Protein AF-A0A3B4C3Z3-F1 (afdb_monomer_lite)

Foldseek 3Di:
DCPPQDDPPDDLVNVLPDDLLVLLVVVLVNLVVLLVLLVVLLVVVVVVVVVVCVVVVVVCVVPDDDDDDDDQPPSNVSVVVSVVSVVVSVVSVVVSPVVDDDPPPDDDDDDDDDDDDDDPDPPPDPPPVNSVVSNVVSVVSVVVNVVSSVVSVVVSVVVVPD

Structure (mmCIF, N/CA/C/O backbone):
data_AF-A0A3B4C3Z3-F1
#
_entry.id   AF-A0A3B4C3Z3-F1
#
loop_
_atom_site.group_PDB
_atom_site.id
_atom_site.type_symbol
_atom_site.label_atom_id
_atom_site.label_alt_id
_atom_site.label_comp_id
_atom_site.label_asym_id
_atom_site.label_entity_id
_atom_site.label_seq_id
_atom_site.pdbx_PDB_ins_code
_atom_site.Cartn_x
_atom_site.Cartn_y
_atom_site.Cartn_z
_atom_site.occupancy
_atom_site.B_iso_or_equiv
_atom_site.auth_seq_id
_atom_site.auth_comp_id
_atom_site.auth_asym_id
_atom_site.auth_atom_id
_atom_site.pdbx_PDB_model_num
ATOM 1 N N . ALA A 1 1 ? -6.921 11.718 6.988 1.00 57.69 1 ALA A N 1
ATOM 2 C CA . ALA A 1 1 ? -5.635 11.093 6.603 1.00 57.69 1 ALA A CA 1
ATOM 3 C C . ALA A 1 1 ? -5.545 10.741 5.107 1.00 57.69 1 ALA A C 1
ATOM 5 O O . ALA A 1 1 ? -4.508 10.962 4.508 1.00 57.69 1 ALA A O 1
ATOM 6 N N . LEU A 1 2 ? -6.625 10.281 4.465 1.00 74.19 2 LEU A N 1
ATOM 7 C CA . LEU A 1 2 ? -6.612 9.646 3.130 1.00 74.19 2 LEU A CA 1
ATOM 8 C C . LEU A 1 2 ? -6.133 10.492 1.926 1.00 74.19 2 LEU A C 1
ATOM 10 O O . LEU A 1 2 ? -5.870 9.933 0.868 1.00 74.19 2 LEU A O 1
ATOM 14 N N . LYS A 1 3 ? -6.012 11.822 2.051 1.00 76.56 3 LYS A N 1
ATOM 15 C CA . LYS A 1 3 ? -5.661 12.721 0.928 1.00 76.56 3 LYS A CA 1
ATOM 16 C C . LYS A 1 3 ? -4.249 12.498 0.370 1.00 76.56 3 LYS A C 1
ATOM 18 O O . LYS A 1 3 ? -3.960 12.968 -0.722 1.00 76.56 3 LYS A O 1
ATOM 23 N N . THR A 1 4 ? -3.380 11.830 1.126 1.00 80.31 4 THR A N 1
ATOM 24 C CA . THR A 1 4 ? -1.993 11.551 0.732 1.00 80.31 4 THR A CA 1
ATOM 25 C C . THR A 1 4 ? -1.789 10.120 0.238 1.00 80.31 4 THR A C 1
ATOM 27 O O . THR A 1 4 ? -0.647 9.736 0.004 1.00 80.31 4 THR A O 1
ATOM 30 N N . LEU A 1 5 ? -2.855 9.317 0.088 1.00 83.94 5 LEU A N 1
ATOM 31 C CA . LEU A 1 5 ? -2.723 7.970 -0.466 1.00 83.94 5 LEU A CA 1
ATOM 32 C C . LEU A 1 5 ? -2.200 8.033 -1.910 1.00 83.94 5 LEU A C 1
ATOM 34 O O . LEU A 1 5 ? -2.692 8.851 -2.695 1.00 83.94 5 LEU A O 1
ATOM 38 N N . PRO A 1 6 ? -1.216 7.191 -2.276 1.00 81.75 6 PRO A N 1
ATOM 39 C CA . PRO A 1 6 ? -0.709 7.148 -3.637 1.00 81.75 6 PRO A CA 1
ATOM 40 C C . PRO A 1 6 ? -1.830 6.835 -4.627 1.00 81.75 6 PRO A C 1
ATOM 42 O O . PRO A 1 6 ? -2.537 5.838 -4.488 1.00 81.75 6 PRO A O 1
ATOM 45 N N . SER A 1 7 ? -1.977 7.678 -5.646 1.00 73.31 7 SER A N 1
ATOM 46 C CA . SER A 1 7 ? -2.909 7.410 -6.736 1.00 73.31 7 SER A CA 1
ATOM 47 C C . SER A 1 7 ? -2.302 6.411 -7.720 1.00 73.31 7 SER A C 1
ATOM 49 O O . SER A 1 7 ? -1.112 6.468 -8.035 1.00 73.31 7 SER A O 1
ATOM 51 N N . VAL A 1 8 ? -3.128 5.508 -8.245 1.00 67.69 8 VAL A N 1
ATOM 52 C CA . VAL A 1 8 ? -2.743 4.504 -9.252 1.00 67.69 8 VAL A CA 1
ATOM 53 C C . VAL A 1 8 ? -2.730 5.143 -10.653 1.00 67.69 8 VAL A C 1
ATOM 55 O O . VAL A 1 8 ? -3.383 4.666 -11.573 1.00 67.69 8 VAL A O 1
ATOM 58 N N . THR A 1 9 ? -2.066 6.290 -10.812 1.00 70.25 9 THR A N 1
ATOM 59 C CA . THR A 1 9 ? -2.180 7.127 -12.024 1.00 70.25 9 THR A CA 1
ATOM 60 C C . THR A 1 9 ? -1.147 6.833 -13.096 1.00 70.25 9 THR A C 1
ATOM 62 O O . THR A 1 9 ? -1.342 7.238 -14.241 1.00 70.25 9 THR A O 1
ATOM 65 N N . ILE A 1 10 ? -0.056 6.143 -12.762 1.00 77.50 10 ILE A N 1
ATOM 66 C CA . ILE A 1 10 ? 0.956 5.801 -13.760 1.00 77.50 10 ILE A CA 1
ATOM 67 C C . ILE A 1 10 ? 0.356 4.726 -14.675 1.00 77.50 10 ILE A C 1
ATOM 69 O O . ILE A 1 10 ? 0.036 3.622 -14.234 1.00 77.50 10 ILE A O 1
ATOM 73 N N . ASN A 1 11 ? 0.147 5.069 -15.944 1.00 84.69 11 ASN A N 1
ATOM 74 C CA . ASN A 1 11 ? -0.295 4.109 -16.948 1.00 84.69 11 ASN A CA 1
ATOM 75 C C . ASN A 1 11 ? 0.891 3.247 -17.417 1.00 84.69 11 ASN A C 1
ATOM 77 O O . ASN A 1 11 ? 2.056 3.611 -17.233 1.00 84.69 11 ASN A O 1
ATOM 81 N N . PHE A 1 12 ? 0.592 2.100 -18.027 1.00 83.38 12 PHE A N 1
ATOM 82 C CA . PHE A 1 12 ? 1.625 1.147 -18.434 1.00 83.38 12 PHE A CA 1
ATOM 83 C C . PHE A 1 12 ? 2.595 1.721 -19.481 1.00 83.38 12 PHE A C 1
ATOM 85 O O . PHE A 1 12 ? 3.784 1.430 -19.428 1.00 83.38 12 PHE A O 1
ATOM 92 N N . GLN A 1 13 ? 2.132 2.595 -20.382 1.00 85.06 13 GLN A N 1
ATOM 93 C CA . GLN A 1 13 ? 2.995 3.195 -21.400 1.00 85.06 13 GLN A CA 1
ATOM 94 C C . GLN A 1 13 ? 4.077 4.079 -20.772 1.00 85.06 13 GLN A C 1
ATOM 96 O O . GLN A 1 13 ? 5.242 3.967 -21.137 1.00 85.06 13 GLN A O 1
ATOM 101 N N . THR A 1 14 ? 3.716 4.923 -19.802 1.00 86.88 14 THR A N 1
ATOM 102 C CA . THR A 1 14 ? 4.692 5.705 -19.032 1.00 86.88 14 THR A CA 1
ATOM 103 C C . THR A 1 14 ? 5.621 4.785 -18.246 1.00 86.88 14 THR A C 1
ATOM 105 O O . THR A 1 14 ? 6.829 4.974 -18.276 1.00 86.88 14 THR A O 1
ATOM 108 N N . TRP A 1 15 ? 5.070 3.753 -17.600 1.00 88.69 15 TRP A N 1
ATOM 109 C CA . TRP A 1 15 ? 5.838 2.784 -16.815 1.00 88.69 15 TRP A CA 1
ATOM 110 C C . TRP A 1 15 ? 6.902 2.041 -17.631 1.00 88.69 15 TRP A C 1
ATOM 112 O O . TRP A 1 15 ? 7.993 1.787 -17.121 1.00 88.69 15 TRP A O 1
ATOM 122 N N . ARG A 1 16 ? 6.600 1.714 -18.894 1.00 88.50 16 ARG A N 1
ATOM 123 C CA . ARG A 1 16 ? 7.503 1.003 -19.807 1.00 88.50 16 ARG A CA 1
ATOM 124 C C . ARG A 1 16 ? 8.790 1.776 -20.089 1.00 88.50 16 ARG A C 1
ATOM 126 O O . ARG A 1 16 ? 9.855 1.174 -20.135 1.00 88.50 16 ARG A O 1
ATOM 133 N N . HIS A 1 17 ? 8.693 3.095 -20.242 1.00 88.56 17 HIS A N 1
ATOM 134 C CA . HIS A 1 17 ? 9.828 3.959 -20.596 1.00 88.56 17 HIS A CA 1
ATOM 135 C C . HIS A 1 17 ? 10.656 4.434 -19.397 1.00 88.56 17 HIS A C 1
ATOM 137 O O . HIS A 1 17 ? 11.649 5.124 -19.589 1.00 88.56 17 HIS A O 1
ATOM 143 N N . MET A 1 18 ? 10.259 4.090 -18.171 1.00 90.81 18 MET A N 1
ATOM 144 C CA . MET A 1 18 ? 11.029 4.427 -16.972 1.00 90.81 18 MET A CA 1
ATOM 145 C C . MET A 1 18 ? 12.287 3.561 -16.844 1.00 90.81 18 MET A C 1
ATOM 147 O O . MET A 1 18 ? 12.359 2.457 -17.387 1.00 90.81 18 MET A O 1
ATOM 151 N N . GLU A 1 19 ? 13.257 4.023 -16.063 1.00 89.81 19 GLU A N 1
ATOM 152 C CA . GLU A 1 19 ? 14.356 3.170 -15.605 1.00 89.81 19 GLU A CA 1
ATOM 153 C C . GLU A 1 19 ? 13.928 2.304 -14.411 1.00 89.81 19 GLU A C 1
ATOM 155 O O . GLU A 1 19 ? 13.018 2.652 -13.652 1.00 89.81 19 GLU A O 1
ATOM 160 N N . ASP A 1 20 ? 14.606 1.172 -14.204 1.00 87.38 20 ASP A N 1
ATOM 161 C CA . ASP A 1 20 ? 14.332 0.290 -13.060 1.00 87.38 20 ASP A CA 1
ATOM 162 C C . ASP A 1 20 ? 14.568 0.984 -11.716 1.00 87.38 20 ASP A C 1
ATOM 164 O O . ASP A 1 20 ? 13.775 0.816 -10.787 1.00 87.38 20 ASP A O 1
ATOM 168 N N . SER A 1 21 ? 15.607 1.817 -11.634 1.00 88.44 21 SER A N 1
ATOM 169 C CA . SER A 1 21 ? 15.921 2.655 -10.471 1.00 88.44 21 SER A CA 1
ATOM 170 C C . SER A 1 21 ? 14.751 3.585 -10.117 1.00 88.44 21 SER A C 1
ATOM 172 O O . SER A 1 21 ? 14.331 3.668 -8.958 1.00 88.44 21 SER A O 1
ATOM 174 N N . GLU A 1 22 ? 14.163 4.229 -11.125 1.00 90.06 22 GLU A N 1
ATOM 175 C CA . GLU A 1 22 ? 13.024 5.129 -10.981 1.00 90.06 22 GLU A CA 1
ATOM 176 C C . GLU A 1 22 ? 11.760 4.365 -10.561 1.00 90.06 22 GLU A C 1
ATOM 178 O O . GLU A 1 22 ? 11.080 4.759 -9.607 1.00 90.06 22 GLU A O 1
ATOM 183 N N . ARG A 1 23 ? 11.472 3.225 -11.206 1.00 91.25 23 ARG A N 1
ATOM 184 C CA . ARG A 1 23 ? 10.346 2.344 -10.848 1.00 91.25 23 ARG A CA 1
ATOM 185 C C . ARG A 1 23 ? 10.425 1.894 -9.390 1.00 91.25 23 ARG A C 1
ATOM 187 O O . ARG A 1 23 ? 9.435 2.004 -8.661 1.00 91.25 23 ARG A O 1
ATOM 194 N N . LEU A 1 24 ? 11.599 1.431 -8.957 1.00 90.06 24 LEU A N 1
ATOM 195 C CA . LEU A 1 24 ? 11.845 0.979 -7.587 1.00 90.06 24 LEU A CA 1
ATOM 196 C C . LEU A 1 24 ? 11.737 2.128 -6.575 1.00 90.06 24 LEU A C 1
ATOM 198 O O . LEU A 1 24 ? 11.134 1.951 -5.516 1.00 90.06 24 LEU A O 1
ATOM 202 N N . SER A 1 25 ? 12.245 3.317 -6.909 1.00 88.25 25 SER A N 1
ATOM 203 C CA . SER A 1 25 ? 12.136 4.515 -6.065 1.00 88.25 25 SER A CA 1
ATOM 204 C C . SER A 1 25 ? 10.677 4.941 -5.852 1.00 88.25 25 SER A C 1
ATOM 206 O O . SER A 1 25 ? 10.232 5.145 -4.715 1.00 88.25 25 SER A O 1
ATOM 208 N N . ILE A 1 26 ? 9.879 4.994 -6.927 1.00 90.62 26 ILE A N 1
ATOM 209 C CA . ILE A 1 26 ? 8.441 5.280 -6.832 1.00 90.62 26 ILE A CA 1
ATOM 210 C C . ILE A 1 26 ? 7.729 4.199 -6.017 1.00 90.62 26 ILE A C 1
ATOM 212 O O . ILE A 1 26 ? 6.909 4.528 -5.153 1.00 90.62 26 ILE A O 1
ATOM 216 N N . ALA A 1 27 ? 8.049 2.924 -6.262 1.00 90.69 27 ALA A N 1
ATOM 217 C CA . ALA A 1 27 ? 7.462 1.817 -5.526 1.00 90.69 27 ALA A CA 1
ATOM 218 C C . ALA A 1 27 ? 7.739 1.930 -4.023 1.00 90.69 27 ALA A C 1
ATOM 220 O O . ALA A 1 27 ? 6.796 1.894 -3.233 1.00 90.69 27 ALA A O 1
ATOM 221 N N . SER A 1 28 ? 8.995 2.163 -3.642 1.00 89.25 28 SER A N 1
ATOM 222 C CA . SER A 1 28 ? 9.415 2.359 -2.253 1.00 89.25 28 SER A CA 1
ATOM 223 C C . SER A 1 28 ? 8.644 3.492 -1.567 1.00 89.25 28 SER A C 1
ATOM 225 O O . SER A 1 28 ? 8.003 3.276 -0.535 1.00 89.25 28 SER A O 1
ATOM 227 N N . ARG A 1 2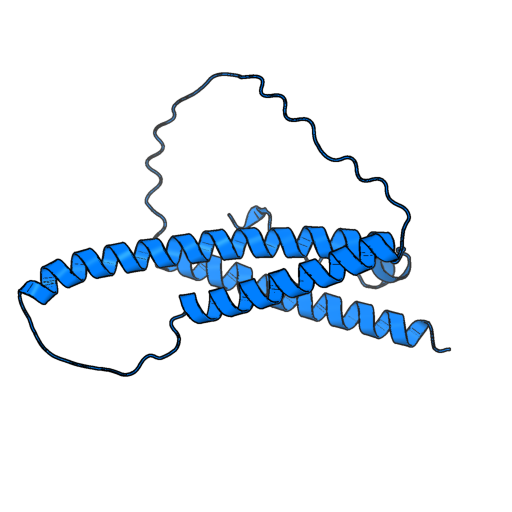9 ? 8.606 4.684 -2.179 1.00 90.75 29 ARG A N 1
ATOM 228 C CA . ARG A 1 29 ? 7.909 5.858 -1.625 1.00 90.75 29 ARG A CA 1
ATOM 229 C C . ARG A 1 29 ? 6.413 5.609 -1.412 1.00 90.75 29 ARG A C 1
ATOM 231 O O . ARG A 1 29 ? 5.846 6.007 -0.389 1.00 90.75 29 ARG A O 1
ATOM 238 N N . ASN A 1 30 ? 5.765 4.952 -2.368 1.00 91.25 30 ASN A N 1
ATOM 239 C CA . ASN A 1 30 ? 4.339 4.653 -2.283 1.00 91.25 30 ASN A CA 1
ATOM 240 C C . ASN A 1 30 ? 4.047 3.603 -1.204 1.00 91.25 30 ASN A C 1
ATOM 242 O O . ASN A 1 30 ? 3.139 3.803 -0.397 1.00 91.25 30 ASN A O 1
ATOM 246 N N . LEU A 1 31 ? 4.836 2.523 -1.144 1.00 92.19 31 LEU A N 1
ATOM 247 C CA . LEU A 1 31 ? 4.698 1.484 -0.116 1.00 92.19 31 LEU A CA 1
ATOM 248 C C . LEU A 1 31 ? 4.902 2.064 1.292 1.00 92.19 31 LEU A C 1
ATOM 250 O O . LEU A 1 31 ? 4.111 1.764 2.185 1.00 92.19 31 LEU A O 1
ATOM 254 N N . LEU A 1 32 ? 5.875 2.966 1.472 1.00 89.94 32 LEU A N 1
ATOM 255 C CA . LEU A 1 32 ? 6.098 3.671 2.740 1.00 89.94 32 LEU A CA 1
ATOM 256 C C . LEU A 1 32 ? 4.883 4.506 3.152 1.00 89.94 32 LEU A C 1
ATOM 258 O O . LEU A 1 32 ? 4.488 4.517 4.317 1.00 89.94 32 LEU A O 1
ATOM 262 N N . THR A 1 33 ? 4.261 5.177 2.184 1.00 92.19 33 THR A N 1
ATOM 263 C CA . THR A 1 33 ? 3.063 5.979 2.433 1.00 92.19 33 THR A CA 1
ATOM 264 C C . THR A 1 33 ? 1.902 5.096 2.897 1.00 92.19 33 THR A C 1
ATOM 266 O O . THR A 1 33 ? 1.271 5.401 3.909 1.00 92.19 33 THR A O 1
ATOM 269 N N . PHE A 1 34 ? 1.643 3.971 2.219 1.00 90.88 34 PHE A N 1
ATOM 270 C CA . PHE A 1 34 ? 0.627 3.004 2.653 1.00 90.88 34 PHE A CA 1
ATOM 271 C C . PHE A 1 34 ? 0.927 2.429 4.040 1.00 90.88 34 PHE A C 1
ATOM 273 O O . PHE A 1 34 ? 0.017 2.315 4.862 1.00 90.88 34 PHE A O 1
ATOM 280 N N . TRP A 1 35 ? 2.193 2.113 4.320 1.00 89.44 35 TRP A N 1
ATOM 281 C CA . TRP A 1 35 ? 2.617 1.592 5.616 1.00 89.44 35 TRP A CA 1
ATOM 282 C C . TRP A 1 35 ? 2.328 2.579 6.753 1.00 89.44 35 TRP A C 1
ATOM 284 O O . TRP A 1 35 ? 1.722 2.186 7.748 1.00 89.44 35 TRP A O 1
ATOM 294 N N . ALA A 1 36 ? 2.663 3.861 6.578 1.00 90.81 36 ALA A N 1
ATOM 295 C CA . ALA A 1 36 ? 2.409 4.897 7.581 1.00 90.81 36 ALA A CA 1
ATOM 296 C C . ALA A 1 36 ? 0.905 5.078 7.867 1.00 90.81 36 ALA A C 1
ATOM 298 O O . ALA A 1 36 ? 0.490 5.230 9.018 1.00 90.81 36 ALA A O 1
ATOM 299 N N . HIS A 1 37 ? 0.062 5.013 6.828 1.00 90.25 37 HIS A N 1
ATOM 300 C CA . HIS A 1 37 ? -1.395 5.065 6.995 1.00 90.25 37 HIS A CA 1
ATOM 301 C C . HIS A 1 37 ? -1.940 3.838 7.727 1.00 90.25 37 HIS A C 1
ATOM 303 O O . HIS A 1 37 ? -2.781 3.988 8.615 1.00 90.25 37 HIS A O 1
ATOM 309 N N . LEU A 1 38 ? -1.457 2.637 7.394 1.00 89.44 38 LEU A N 1
ATOM 310 C CA . LEU A 1 38 ? -1.838 1.410 8.098 1.00 89.44 38 LEU A CA 1
ATOM 311 C C . LEU A 1 38 ? -1.394 1.435 9.560 1.00 89.44 38 LEU A C 1
ATOM 313 O O . LEU A 1 38 ? -2.166 1.042 10.429 1.00 89.44 38 LEU A O 1
ATOM 317 N N . GLU A 1 39 ? -0.195 1.939 9.848 1.00 88.00 39 GLU A N 1
ATOM 318 C CA . GLU A 1 39 ? 0.304 2.075 11.216 1.00 88.00 39 GLU A CA 1
ATOM 319 C C . GLU A 1 39 ? -0.554 3.017 12.050 1.00 88.00 39 GLU A C 1
ATOM 321 O O . GLU A 1 39 ? -0.991 2.642 13.141 1.00 88.00 39 GLU A O 1
ATOM 326 N N . SER A 1 40 ? -0.888 4.185 11.504 1.00 88.81 40 SER A N 1
ATOM 327 C CA . SER A 1 40 ? -1.792 5.122 12.166 1.00 88.81 40 SER A CA 1
ATOM 328 C C . SER A 1 40 ? -3.168 4.498 12.440 1.00 88.81 40 SER A C 1
ATOM 330 O O . SER A 1 40 ? -3.715 4.664 13.532 1.00 88.81 40 SER A O 1
ATOM 332 N N . GLN A 1 41 ? -3.721 3.727 11.495 1.00 87.19 41 GLN A N 1
ATOM 333 C CA . GLN A 1 41 ? -5.001 3.039 11.702 1.00 87.19 41 GLN A CA 1
ATOM 334 C C . GLN A 1 41 ? -4.914 1.908 12.731 1.00 87.19 41 GLN A C 1
ATOM 336 O O . GLN A 1 41 ? -5.821 1.767 13.550 1.00 87.19 41 GLN A O 1
ATOM 341 N N . CYS A 1 42 ? -3.831 1.129 12.740 1.00 83.81 42 CYS A N 1
ATOM 342 C CA . CYS A 1 42 ? -3.605 0.098 13.751 1.00 83.81 42 CYS A CA 1
ATOM 343 C C . CYS A 1 42 ? -3.535 0.700 15.157 1.00 83.81 42 CYS A C 1
ATOM 345 O O . CYS A 1 42 ? -4.215 0.208 16.055 1.00 83.81 42 CYS A O 1
ATOM 347 N N . GLN A 1 43 ? -2.784 1.792 15.333 1.00 85.56 43 GLN A N 1
ATOM 348 C CA . GLN A 1 43 ? -2.699 2.507 16.609 1.00 85.56 43 GLN A CA 1
ATOM 349 C C . GLN A 1 43 ? -4.073 3.017 17.057 1.00 85.56 43 GLN A C 1
ATOM 351 O O . GLN A 1 43 ? -4.447 2.853 18.216 1.00 85.56 43 GLN A O 1
ATOM 356 N N . LYS A 1 44 ? -4.860 3.576 16.130 1.00 84.31 44 LYS A N 1
ATOM 357 C CA . LYS A 1 44 ? -6.215 4.072 16.407 1.00 84.31 44 LYS A CA 1
ATOM 358 C C . LYS A 1 44 ? -7.161 2.955 16.858 1.00 84.31 44 LYS A C 1
ATOM 360 O O . LYS A 1 44 ? -7.883 3.122 17.835 1.00 84.31 44 LYS A O 1
ATOM 365 N N . LEU A 1 45 ? -7.135 1.807 16.180 1.00 80.62 45 LEU A N 1
ATOM 366 C CA . LEU A 1 45 ? -7.949 0.644 16.545 1.00 80.62 45 LEU A CA 1
ATOM 367 C C . LEU A 1 45 ? -7.521 0.033 17.883 1.00 80.62 45 LEU A C 1
ATOM 369 O O . LEU A 1 45 ? -8.376 -0.400 18.652 1.00 80.62 45 LEU A O 1
ATOM 373 N N . GLU A 1 46 ? -6.221 -0.005 18.171 1.00 82.31 46 GLU A N 1
ATOM 374 C CA . GLU A 1 46 ? -5.692 -0.504 19.443 1.00 82.31 46 GLU A CA 1
ATOM 375 C C . GLU A 1 46 ? -6.099 0.408 20.611 1.00 82.31 46 GLU A C 1
ATOM 377 O O . GLU A 1 46 ? -6.551 -0.089 21.643 1.00 82.31 46 GLU A O 1
ATOM 382 N N . LEU A 1 47 ? -6.068 1.730 20.409 1.00 81.44 47 LEU A N 1
ATOM 383 C CA . LEU A 1 47 ? -6.549 2.717 21.378 1.00 81.44 47 LEU A CA 1
ATOM 384 C C . LEU A 1 47 ? -8.064 2.593 21.628 1.00 81.44 47 LEU A C 1
ATOM 386 O O . LEU A 1 47 ? -8.501 2.555 22.779 1.00 81.44 47 LEU A O 1
ATOM 390 N N . ASP A 1 48 ? -8.864 2.461 20.563 1.00 75.81 48 ASP A N 1
ATOM 391 C CA . ASP A 1 48 ? -10.316 2.250 20.656 1.00 75.81 48 ASP A CA 1
ATOM 392 C C . ASP A 1 48 ? -10.650 0.959 21.421 1.00 75.81 48 ASP A C 1
ATOM 394 O O . ASP A 1 48 ? -11.553 0.945 22.259 1.00 75.81 48 ASP A O 1
ATOM 398 N N . MET A 1 49 ? -9.921 -0.130 21.149 1.00 72.06 49 MET A N 1
ATOM 399 C CA . MET A 1 49 ? -10.097 -1.412 21.839 1.00 72.06 49 MET A CA 1
ATOM 400 C C . MET A 1 49 ? -9.695 -1.342 23.313 1.00 72.06 49 MET A C 1
ATOM 402 O O . MET A 1 49 ? -10.319 -2.002 24.146 1.00 72.06 49 MET A O 1
ATOM 406 N N . GLN A 1 50 ? -8.658 -0.575 23.645 1.00 74.44 50 GLN A N 1
ATOM 407 C CA . GLN A 1 50 ? -8.225 -0.387 25.025 1.00 74.44 50 GLN A CA 1
ATOM 408 C C . GLN A 1 50 ? -9.266 0.411 25.822 1.00 74.44 50 GLN A C 1
ATOM 410 O O . GLN A 1 50 ? -9.670 -0.023 26.899 1.00 74.44 50 GLN A O 1
ATOM 415 N N . ASN A 1 51 ? -9.798 1.487 25.240 1.00 74.62 51 ASN A N 1
ATOM 416 C CA . ASN A 1 51 ? -10.875 2.278 25.838 1.00 74.62 51 ASN A CA 1
ATOM 417 C C . ASN A 1 51 ? -12.168 1.450 26.015 1.00 74.62 51 ASN A C 1
ATOM 419 O O . ASN A 1 51 ? -12.866 1.540 27.026 1.00 74.62 51 ASN A O 1
ATOM 423 N N . GLU A 1 52 ? -12.472 0.564 25.059 1.00 72.31 52 GLU A N 1
ATOM 424 C CA . GLU A 1 52 ? -13.556 -0.412 25.205 1.00 72.31 52 GLU A CA 1
ATOM 425 C C . GLU A 1 52 ? -13.303 -1.422 26.311 1.00 72.31 52 GLU A C 1
ATOM 427 O O . GLU A 1 52 ? -14.240 -1.754 27.027 1.00 72.31 52 GLU A O 1
ATOM 432 N N . ARG A 1 53 ? -12.079 -1.939 26.447 1.00 72.31 53 ARG A N 1
ATOM 433 C CA . ARG A 1 53 ? -11.730 -2.880 27.514 1.00 72.31 53 ARG A CA 1
ATOM 434 C C . ARG A 1 53 ? -11.821 -2.237 28.881 1.00 72.31 53 ARG A C 1
ATOM 436 O O . ARG A 1 53 ? -12.295 -2.905 29.782 1.00 72.31 53 ARG A O 1
ATOM 443 N N . GLU A 1 54 ? -11.420 -0.984 29.036 1.00 69.06 54 GLU A N 1
ATOM 444 C CA . GLU A 1 54 ? -11.548 -0.251 30.299 1.00 69.06 54 GLU A CA 1
ATOM 445 C C . GLU A 1 54 ? -13.023 -0.015 30.638 1.00 69.06 54 GLU A C 1
ATOM 447 O O . GLU A 1 54 ? -13.487 -0.403 31.710 1.00 69.06 54 GLU A O 1
ATOM 452 N N . SER A 1 55 ? -13.810 0.448 29.665 1.00 68.94 55 SER A N 1
ATOM 453 C CA . SER A 1 55 ? -15.256 0.633 29.824 1.00 68.94 55 SER A CA 1
ATOM 454 C C . SER A 1 55 ? -16.017 -0.696 30.006 1.00 68.94 55 SER A C 1
ATOM 456 O O . SER A 1 55 ? -17.049 -0.768 30.675 1.00 68.94 55 SER A O 1
ATOM 458 N N . ALA A 1 56 ? -15.556 -1.784 29.389 1.00 68.06 56 ALA A N 1
ATOM 459 C CA . ALA A 1 56 ? -16.129 -3.118 29.536 1.00 68.06 56 ALA A CA 1
ATOM 460 C C . ALA A 1 56 ? -15.646 -3.810 30.810 1.00 68.06 56 ALA A C 1
ATOM 462 O O . ALA A 1 56 ? -16.411 -4.590 31.352 1.00 68.06 56 ALA A O 1
ATOM 463 N N . ALA A 1 57 ? -14.439 -3.531 31.305 1.00 65.75 57 ALA A N 1
ATOM 464 C CA . ALA A 1 57 ? -13.933 -4.005 32.590 1.00 65.75 57 ALA A CA 1
ATOM 465 C C . ALA A 1 57 ? -14.700 -3.350 33.739 1.00 65.75 57 ALA A C 1
ATOM 467 O O . ALA A 1 57 ? -15.120 -4.069 34.643 1.00 65.75 57 ALA A O 1
ATOM 468 N N . GLU A 1 58 ? -14.995 -2.048 33.644 1.00 61.28 58 GLU A N 1
ATOM 469 C CA . GLU A 1 58 ? -15.939 -1.377 34.545 1.00 61.28 58 GLU A CA 1
ATOM 470 C C . GLU A 1 58 ? -17.287 -2.103 34.564 1.00 61.28 58 GLU A C 1
ATOM 472 O O . GLU A 1 58 ? -17.765 -2.456 35.633 1.00 61.28 58 GLU A O 1
ATOM 477 N N . ARG A 1 59 ? -17.866 -2.425 33.397 1.00 63.78 59 ARG A N 1
ATOM 478 C CA . ARG A 1 59 ? -19.158 -3.142 33.313 1.00 63.78 59 ARG A CA 1
ATOM 479 C C . ARG A 1 59 ? -19.079 -4.635 33.673 1.00 63.78 59 ARG A C 1
ATOM 481 O O . ARG A 1 59 ? -20.062 -5.215 34.135 1.00 63.78 59 ARG A O 1
ATOM 488 N N . ALA A 1 60 ? -17.945 -5.289 33.435 1.00 64.88 60 ALA A N 1
ATOM 489 C CA . ALA A 1 60 ? -17.717 -6.712 33.692 1.00 64.88 60 ALA A CA 1
ATOM 490 C C . ALA A 1 60 ? -17.399 -6.981 35.165 1.00 64.88 60 ALA A C 1
ATOM 492 O O . ALA A 1 60 ? -17.691 -8.077 35.646 1.00 64.88 60 ALA A O 1
ATOM 493 N N . MET A 1 61 ? -16.914 -5.974 35.902 1.00 59.44 61 MET A N 1
ATOM 494 C CA . MET A 1 61 ? -16.864 -5.996 37.363 1.00 59.44 61 MET A CA 1
ATOM 495 C C . MET A 1 61 ? -18.261 -6.255 37.969 1.00 59.44 61 MET A C 1
ATOM 497 O O . MET A 1 61 ? -18.348 -6.829 39.051 1.00 59.44 61 MET A O 1
ATOM 501 N N . GLN A 1 62 ? -19.355 -5.967 37.239 1.00 57.91 62 GLN A N 1
ATOM 502 C CA . GLN A 1 62 ? -20.723 -6.357 37.613 1.00 57.91 62 GLN A CA 1
ATOM 503 C C . GLN A 1 62 ? -21.230 -7.703 37.054 1.00 57.91 62 GLN A C 1
ATOM 505 O O . GLN A 1 62 ? -22.208 -8.225 37.591 1.00 57.91 62 GLN A O 1
ATOM 510 N N . LYS A 1 63 ? -20.642 -8.308 36.010 1.00 60.75 63 LYS A N 1
ATOM 511 C CA . LYS A 1 63 ? -21.150 -9.577 35.436 1.00 60.75 63 LYS A CA 1
ATOM 512 C C . LYS A 1 63 ? -20.032 -10.482 34.924 1.00 60.75 63 LYS A C 1
ATOM 514 O O . LYS A 1 63 ? -19.512 -10.325 33.823 1.00 60.75 63 LYS A O 1
ATOM 519 N N . ARG A 1 64 ? -19.744 -11.525 35.702 1.00 57.81 64 ARG A N 1
ATOM 520 C CA . ARG A 1 64 ? -18.872 -12.640 35.321 1.00 57.81 64 ARG A CA 1
ATOM 521 C C . ARG A 1 64 ? -19.679 -13.684 34.547 1.00 57.81 64 ARG A C 1
ATOM 523 O O . ARG A 1 64 ? -20.597 -14.259 35.121 1.00 57.81 64 ARG A O 1
ATOM 530 N N . ASN A 1 65 ? -19.322 -13.946 33.282 1.00 49.12 65 ASN A N 1
ATOM 531 C CA . ASN A 1 65 ? -19.109 -15.294 32.713 1.00 49.12 65 ASN A CA 1
ATOM 532 C C . ASN A 1 65 ? -18.907 -15.308 31.175 1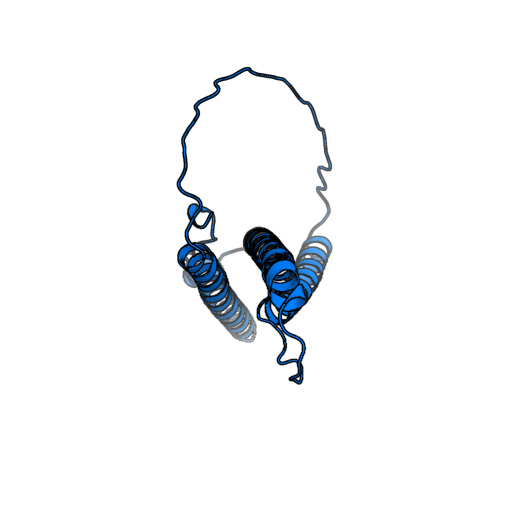.00 49.12 65 ASN A C 1
ATOM 534 O O . ASN A 1 65 ? -19.793 -14.925 30.426 1.00 49.12 65 ASN A O 1
ATOM 538 N N . LYS A 1 66 ? -17.777 -15.925 30.783 1.00 60.88 66 LYS A N 1
ATOM 539 C CA . LYS A 1 66 ? -17.490 -16.874 29.675 1.00 60.88 66 LYS A CA 1
ATOM 540 C C . LYS A 1 66 ? -17.748 -16.521 28.189 1.00 60.88 66 LYS A C 1
ATOM 542 O O . LYS A 1 66 ? -18.833 -16.113 27.803 1.00 60.88 66 LYS A O 1
ATOM 547 N N . ARG A 1 67 ? -16.801 -17.047 27.380 1.00 54.31 67 ARG A N 1
ATOM 548 C CA . ARG A 1 67 ? -16.768 -17.351 25.919 1.00 54.31 67 ARG A CA 1
ATOM 549 C C . ARG A 1 67 ? -16.025 -16.285 25.100 1.00 54.31 67 ARG A C 1
ATOM 551 O O . ARG A 1 67 ? -16.201 -15.108 25.346 1.00 54.31 67 ARG A O 1
ATOM 558 N N . GLY A 1 68 ? -15.174 -16.606 24.129 1.00 43.16 68 GLY A N 1
ATOM 559 C CA . GLY A 1 68 ? -14.764 -17.864 23.503 1.00 43.16 68 GLY A CA 1
ATOM 560 C C . GLY A 1 68 ? -13.582 -17.587 22.550 1.00 43.16 68 GLY A C 1
ATOM 561 O O . GLY A 1 68 ? -13.094 -16.466 22.483 1.00 43.16 68 GLY A O 1
ATOM 562 N N . ARG A 1 69 ? -13.119 -18.643 21.874 1.00 49.88 69 ARG A N 1
ATOM 563 C CA . ARG A 1 69 ? -11.941 -18.786 20.987 1.00 49.88 69 ARG A CA 1
ATOM 564 C C . ARG A 1 69 ? -11.564 -17.546 20.131 1.00 49.88 69 ARG A C 1
ATOM 566 O O . ARG A 1 69 ? -12.463 -16.940 19.552 1.00 49.88 69 ARG A O 1
ATOM 573 N N . PRO A 1 70 ? -10.265 -17.212 19.966 1.00 45.78 70 PRO A N 1
ATOM 574 C CA . PRO A 1 70 ? -9.849 -16.028 19.218 1.00 45.78 70 PRO A CA 1
ATOM 575 C C . PRO A 1 70 ? -9.944 -16.267 17.705 1.00 45.78 70 PRO A C 1
ATOM 577 O O . PRO A 1 70 ? -9.135 -16.985 17.123 1.00 45.78 70 PRO A O 1
ATOM 580 N N . HIS A 1 71 ? -10.924 -15.641 17.057 1.00 44.25 71 HIS A N 1
ATOM 581 C CA . HIS A 1 71 ? -10.750 -15.203 15.672 1.00 44.25 71 HIS A CA 1
ATOM 582 C C . HIS A 1 71 ? -9.621 -14.164 15.676 1.00 44.25 71 HIS A C 1
ATOM 584 O O . HIS A 1 71 ? -9.590 -13.343 16.599 1.00 44.25 71 HIS A O 1
ATOM 590 N N . LEU A 1 72 ? -8.704 -14.188 14.698 1.00 53.78 72 LEU A N 1
ATOM 591 C CA . LEU A 1 72 ? -7.708 -13.119 14.583 1.00 53.78 72 LEU A CA 1
ATOM 592 C C . LEU A 1 72 ? -8.470 -11.793 14.556 1.00 53.78 72 LEU A C 1
ATOM 594 O O . LEU A 1 72 ? -9.371 -11.607 13.731 1.00 53.78 72 LEU A O 1
ATOM 598 N N . SER A 1 73 ? -8.199 -10.915 15.519 1.00 72.62 73 SER A N 1
ATOM 599 C CA . SER A 1 73 ? -8.867 -9.619 15.531 1.00 72.62 73 SER A CA 1
ATOM 600 C C . SER A 1 73 ? -8.441 -8.850 14.280 1.00 72.62 73 SER A C 1
ATOM 602 O O . SER A 1 73 ? -7.341 -9.056 13.766 1.00 72.62 73 SER A O 1
ATOM 604 N N . LEU A 1 74 ? -9.292 -7.951 13.784 1.00 72.44 74 LEU A N 1
ATOM 605 C CA . LEU A 1 74 ? -8.961 -7.074 12.654 1.00 72.44 74 LEU A CA 1
ATOM 606 C C . LEU A 1 74 ? -7.557 -6.448 12.810 1.00 72.44 74 LEU A C 1
ATOM 608 O O . LEU A 1 74 ? -6.770 -6.427 11.867 1.00 72.44 74 LEU A O 1
ATOM 612 N N . THR A 1 75 ? -7.207 -6.041 14.032 1.00 73.00 75 THR A N 1
ATOM 613 C CA . THR A 1 75 ? -5.892 -5.504 14.408 1.00 73.00 75 THR A CA 1
ATOM 614 C C . THR A 1 75 ? -4.749 -6.495 14.176 1.00 73.00 75 THR A C 1
ATOM 616 O O . THR A 1 75 ? -3.692 -6.106 13.689 1.00 73.00 75 THR A O 1
ATOM 619 N N . GLN A 1 76 ? -4.943 -7.782 14.480 1.00 78.88 76 GLN A N 1
ATOM 620 C CA . GLN A 1 76 ? -3.941 -8.821 14.222 1.00 78.88 76 GLN A CA 1
ATOM 621 C C . GLN A 1 76 ? -3.756 -9.068 12.722 1.00 78.88 76 GLN A C 1
ATOM 623 O O . GLN A 1 76 ? -2.617 -9.154 12.268 1.00 78.88 76 GLN A O 1
ATOM 628 N N . SER A 1 77 ? -4.843 -9.120 11.941 1.00 81.62 77 SER A N 1
ATOM 629 C CA . SER A 1 77 ? -4.737 -9.240 10.479 1.00 81.62 77 SER A CA 1
ATOM 630 C C . SER A 1 77 ? -4.070 -8.020 9.839 1.00 81.62 77 SER A C 1
ATOM 632 O O . SER A 1 77 ? -3.215 -8.176 8.974 1.00 81.62 77 SER A O 1
ATOM 634 N N . MET A 1 78 ? -4.385 -6.803 10.299 1.00 80.50 78 MET A N 1
ATOM 635 C CA . MET A 1 78 ? -3.729 -5.589 9.804 1.00 80.50 78 MET A CA 1
ATOM 636 C C . MET A 1 78 ? -2.244 -5.573 10.175 1.00 80.50 78 MET A C 1
ATOM 638 O O . MET A 1 78 ? -1.416 -5.221 9.341 1.00 80.50 78 MET A O 1
ATOM 642 N N . ARG A 1 79 ? -1.883 -6.027 11.383 1.00 82.44 79 ARG A N 1
ATOM 643 C CA . ARG A 1 79 ? -0.481 -6.143 11.800 1.00 82.44 79 ARG A CA 1
ATOM 644 C C . ARG A 1 79 ? 0.301 -7.141 10.944 1.00 82.44 79 ARG A C 1
ATOM 646 O O . ARG A 1 79 ? 1.449 -6.861 10.623 1.00 82.44 79 ARG A O 1
ATOM 653 N N . ALA A 1 80 ? -0.305 -8.259 10.543 1.00 85.38 80 ALA A N 1
ATOM 654 C CA . ALA A 1 80 ? 0.323 -9.190 9.603 1.00 85.38 80 ALA A CA 1
ATOM 655 C C . ALA A 1 80 ? 0.632 -8.504 8.259 1.00 85.38 80 ALA A C 1
ATOM 657 O O . ALA A 1 80 ? 1.783 -8.490 7.838 1.00 85.38 80 ALA A O 1
ATOM 658 N N . ILE A 1 81 ? -0.348 -7.803 7.675 1.00 86.69 81 ILE A N 1
ATOM 659 C CA . ILE A 1 81 ? -0.164 -7.038 6.427 1.00 86.69 81 ILE A CA 1
ATOM 660 C C . ILE A 1 81 ? 0.944 -5.980 6.569 1.00 86.69 81 ILE A C 1
ATOM 662 O O . ILE A 1 81 ? 1.722 -5.765 5.643 1.00 86.69 81 ILE A O 1
ATOM 666 N N . GLN A 1 82 ? 1.055 -5.315 7.724 1.00 87.19 82 GLN A N 1
ATOM 667 C CA . GLN A 1 82 ? 2.137 -4.355 7.969 1.00 87.19 82 GLN A CA 1
ATOM 668 C C . GLN A 1 82 ? 3.526 -5.003 7.988 1.00 87.19 82 GLN A C 1
ATOM 670 O O . GLN A 1 82 ? 4.487 -4.367 7.552 1.00 87.19 82 GLN A O 1
ATOM 675 N N . LEU A 1 83 ? 3.646 -6.224 8.519 1.00 87.88 83 LEU A N 1
ATOM 676 C CA . LEU A 1 83 ? 4.903 -6.974 8.512 1.00 87.88 83 LEU A CA 1
ATOM 677 C C . LEU A 1 83 ? 5.281 -7.353 7.080 1.00 87.88 83 LEU A C 1
ATOM 679 O O . LEU A 1 83 ? 6.394 -7.041 6.663 1.00 87.88 83 LEU A O 1
ATOM 683 N N . ASP A 1 84 ? 4.330 -7.896 6.319 1.00 90.44 84 ASP A N 1
ATOM 684 C CA . ASP A 1 84 ? 4.527 -8.248 4.910 1.00 90.44 84 ASP A CA 1
ATOM 685 C C . ASP A 1 84 ? 4.950 -7.021 4.089 1.00 90.44 84 ASP A C 1
ATOM 687 O O . ASP A 1 84 ? 5.915 -7.065 3.326 1.00 90.44 84 ASP A O 1
ATOM 691 N N . LEU A 1 85 ? 4.283 -5.880 4.299 1.00 89.44 85 LEU A N 1
ATOM 692 C CA . LEU A 1 85 ? 4.597 -4.626 3.616 1.00 89.44 85 LEU A CA 1
ATOM 693 C C . LEU A 1 85 ? 5.987 -4.098 3.989 1.00 89.44 85 LEU A C 1
ATOM 695 O O . LEU A 1 85 ? 6.716 -3.610 3.126 1.00 89.44 85 LEU A O 1
ATOM 699 N N . ARG A 1 86 ? 6.381 -4.201 5.262 1.00 88.94 86 ARG A N 1
ATOM 700 C CA . ARG A 1 86 ? 7.723 -3.815 5.719 1.00 88.94 86 ARG A CA 1
ATOM 701 C C . ARG A 1 86 ? 8.796 -4.685 5.080 1.00 88.94 86 ARG A C 1
ATOM 703 O O . ARG A 1 86 ? 9.831 -4.164 4.667 1.00 88.94 86 ARG A O 1
ATOM 710 N N . ASP A 1 87 ? 8.568 -5.987 5.016 1.00 91.56 87 ASP A N 1
ATOM 711 C CA . ASP A 1 87 ? 9.541 -6.921 4.467 1.00 91.56 87 ASP A CA 1
ATOM 712 C C . ASP A 1 87 ? 9.644 -6.763 2.939 1.00 91.56 87 ASP A C 1
ATOM 714 O O . ASP A 1 87 ? 10.754 -6.722 2.404 1.00 91.56 87 ASP A O 1
ATOM 718 N N . LEU A 1 88 ? 8.528 -6.485 2.253 1.00 91.56 88 LEU A N 1
ATOM 719 C CA . LEU A 1 88 ? 8.529 -6.052 0.852 1.00 91.56 88 LEU A CA 1
ATOM 720 C C . LEU A 1 88 ? 9.330 -4.757 0.650 1.00 91.56 88 LEU A C 1
ATOM 722 O O . LEU A 1 88 ? 10.174 -4.693 -0.240 1.00 91.56 88 LEU A O 1
ATOM 726 N N . MET A 1 89 ? 9.109 -3.730 1.477 1.00 90.12 89 MET A N 1
ATOM 727 C CA . MET A 1 89 ? 9.866 -2.474 1.387 1.00 90.12 89 MET A CA 1
ATOM 728 C C . MET A 1 89 ? 11.364 -2.690 1.590 1.00 90.12 89 MET A C 1
ATOM 730 O O . MET A 1 89 ? 12.166 -2.088 0.881 1.00 90.12 89 MET A O 1
ATOM 734 N N . ARG A 1 90 ? 11.758 -3.557 2.531 1.00 88.62 90 ARG A N 1
ATOM 735 C CA . ARG A 1 90 ? 13.168 -3.918 2.730 1.00 88.62 90 ARG A CA 1
ATOM 736 C C . ARG A 1 90 ? 13.762 -4.521 1.466 1.00 88.62 90 ARG A C 1
ATOM 738 O O . ARG A 1 90 ? 14.848 -4.110 1.070 1.00 88.62 90 ARG A O 1
ATOM 745 N N . GLN A 1 91 ? 13.036 -5.426 0.815 1.00 89.94 91 GLN A N 1
ATOM 746 C CA . GLN A 1 91 ? 13.484 -6.045 -0.426 1.00 89.94 91 GLN A CA 1
ATOM 747 C C . GLN A 1 91 ? 13.591 -5.032 -1.574 1.00 89.94 91 GLN A C 1
ATOM 749 O O . GLN A 1 91 ? 14.609 -4.993 -2.258 1.00 89.94 91 GLN A O 1
ATOM 754 N N . VAL A 1 92 ? 12.577 -4.180 -1.760 1.00 86.69 92 VAL A N 1
ATOM 755 C CA . VAL A 1 92 ? 12.579 -3.127 -2.792 1.00 86.69 92 VAL A CA 1
ATOM 756 C C . VAL A 1 92 ? 13.731 -2.147 -2.566 1.00 86.69 92 VAL A C 1
ATOM 758 O O . VAL A 1 92 ? 14.452 -1.822 -3.504 1.00 86.69 92 VAL A O 1
ATOM 761 N N . ASN A 1 93 ? 13.954 -1.716 -1.321 1.00 85.56 93 ASN A N 1
ATOM 762 C CA . ASN A 1 93 ? 15.052 -0.813 -0.970 1.00 85.56 93 ASN A CA 1
ATOM 763 C C . ASN A 1 93 ? 16.421 -1.467 -1.160 1.00 85.56 93 ASN A C 1
ATOM 765 O O . ASN A 1 93 ? 17.353 -0.807 -1.619 1.00 85.56 93 ASN A O 1
ATOM 769 N N . PHE A 1 94 ? 16.550 -2.752 -0.827 1.00 87.88 94 PHE A N 1
ATOM 770 C CA . PHE A 1 94 ? 17.770 -3.512 -1.074 1.00 87.88 94 PHE A CA 1
ATOM 771 C C . PHE A 1 94 ? 18.074 -3.588 -2.573 1.00 87.88 94 PHE A C 1
ATOM 773 O O . PHE A 1 94 ? 19.189 -3.279 -2.979 1.00 87.88 94 PHE A O 1
ATOM 780 N N . GLN A 1 95 ? 17.071 -3.901 -3.400 1.00 84.19 95 GLN A N 1
ATOM 781 C CA . GLN A 1 95 ? 17.224 -3.929 -4.856 1.00 84.19 95 GLN A CA 1
ATOM 782 C C . GLN A 1 95 ? 17.595 -2.554 -5.416 1.00 84.19 95 GLN A C 1
ATOM 784 O O . GLN A 1 95 ? 18.575 -2.448 -6.148 1.00 84.19 95 GLN A O 1
ATOM 789 N N . ALA A 1 96 ? 16.897 -1.496 -4.995 1.00 80.88 96 ALA A N 1
ATOM 790 C CA . ALA A 1 96 ? 17.210 -0.124 -5.392 1.00 80.88 96 ALA A CA 1
ATOM 791 C C . ALA A 1 96 ? 18.653 0.269 -5.034 1.00 80.88 96 ALA A C 1
ATOM 793 O O . ALA A 1 96 ? 19.334 0.892 -5.840 1.00 80.88 96 ALA A O 1
ATOM 794 N N . SER A 1 97 ? 19.132 -0.148 -3.857 1.00 80.69 97 SER A N 1
ATOM 795 C CA . SER A 1 97 ? 20.510 0.103 -3.408 1.00 80.69 97 SER A CA 1
ATOM 796 C C . SER A 1 97 ? 21.547 -0.754 -4.144 1.00 80.69 97 SER A C 1
ATOM 798 O O . SER A 1 97 ? 22.706 -0.372 -4.227 1.00 80.69 97 SER A O 1
ATOM 800 N N . SER A 1 98 ? 21.157 -1.930 -4.647 1.00 76.19 98 SER A N 1
ATOM 801 C CA . SER A 1 98 ? 22.049 -2.837 -5.384 1.00 76.19 98 SER A CA 1
ATOM 802 C C . SER A 1 98 ? 22.151 -2.516 -6.879 1.00 76.19 98 SER A C 1
ATOM 804 O O . SER A 1 98 ? 23.141 -2.870 -7.511 1.00 76.19 98 SER A O 1
ATOM 806 N N . SER A 1 99 ? 21.136 -1.854 -7.442 1.00 66.50 99 SER A N 1
ATOM 807 C CA . SER A 1 99 ? 21.042 -1.516 -8.868 1.00 66.50 99 SER A CA 1
ATOM 808 C C . SER A 1 99 ? 21.624 -0.144 -9.221 1.00 66.50 99 SER A C 1
ATOM 810 O O . SER A 1 99 ? 21.673 0.200 -10.399 1.00 66.50 99 SER A O 1
ATOM 812 N N . GLY A 1 100 ? 22.073 0.643 -8.240 1.00 52.75 100 GLY A N 1
ATOM 813 C CA . GLY A 1 100 ? 22.637 1.968 -8.471 1.00 52.75 100 GLY A CA 1
ATOM 814 C C . GLY A 1 100 ? 23.555 2.410 -7.340 1.00 52.75 100 GLY A C 1
ATOM 815 O O . GLY A 1 100 ? 23.193 2.332 -6.168 1.00 52.75 100 GLY A O 1
ATOM 816 N N . ASP A 1 101 ? 24.743 2.864 -7.739 1.00 48.47 101 ASP A N 1
ATOM 817 C CA . ASP A 1 101 ? 25.754 3.508 -6.909 1.00 48.47 101 ASP A CA 1
ATOM 818 C C . ASP A 1 101 ? 25.143 4.605 -6.024 1.00 48.47 101 ASP A C 1
ATOM 820 O O . ASP A 1 101 ? 24.221 5.337 -6.395 1.00 48.47 101 ASP A O 1
ATOM 824 N N . VAL A 1 102 ? 25.641 4.663 -4.800 1.00 46.44 102 VAL A N 1
ATOM 825 C CA . VAL A 1 102 ? 25.067 5.407 -3.690 1.00 46.44 102 VAL A CA 1
ATOM 826 C C . VAL A 1 102 ? 25.184 6.914 -3.932 1.00 46.44 102 VAL A C 1
ATOM 828 O O . VAL A 1 102 ? 26.270 7.474 -4.010 1.00 46.44 102 VAL A O 1
ATOM 831 N N . SER A 1 103 ? 24.056 7.617 -3.867 1.00 40.31 103 SER A N 1
ATOM 832 C CA . SER A 1 103 ? 24.017 8.938 -3.230 1.00 40.31 103 SER A CA 1
ATOM 833 C C . SER A 1 103 ? 23.019 8.910 -2.083 1.00 40.31 103 SER A C 1
ATOM 835 O O . SER A 1 103 ? 21.903 9.418 -2.139 1.00 40.31 103 SER A O 1
ATOM 837 N N . GLN A 1 104 ? 23.463 8.262 -1.007 1.00 44.25 104 GLN A N 1
ATOM 838 C CA . GLN A 1 104 ? 22.975 8.495 0.341 1.00 44.25 104 GLN A CA 1
ATOM 839 C C . GLN A 1 104 ? 23.332 9.936 0.715 1.00 44.25 104 GLN A C 1
ATOM 841 O O . GLN A 1 104 ? 24.446 10.220 1.143 1.00 44.25 104 GLN A O 1
ATOM 846 N N . THR A 1 105 ? 22.381 10.854 0.615 1.00 33.16 105 THR A N 1
ATOM 847 C CA . THR A 1 105 ? 22.394 12.037 1.478 1.00 33.16 105 THR A CA 1
ATOM 848 C C . THR A 1 105 ? 21.594 11.705 2.727 1.00 33.16 105 THR A C 1
ATOM 850 O O . THR A 1 105 ? 20.379 11.897 2.780 1.00 33.16 105 THR A O 1
ATOM 853 N N . SER A 1 106 ? 22.280 11.177 3.737 1.00 48.06 106 SER A N 1
ATOM 854 C CA . SER A 1 106 ? 21.753 11.105 5.095 1.00 48.06 106 SER A CA 1
ATOM 855 C C . SER A 1 106 ? 21.936 12.461 5.785 1.00 48.06 106 SER A C 1
ATOM 857 O O . SER A 1 106 ? 23.057 12.917 5.981 1.00 48.06 106 SER A O 1
ATOM 859 N N . THR A 1 107 ? 20.807 13.042 6.204 1.00 35.66 107 THR A N 1
ATOM 860 C CA . THR A 1 107 ? 20.604 13.937 7.365 1.00 35.66 107 THR A CA 1
ATOM 861 C C . THR A 1 107 ? 21.349 15.275 7.465 1.00 35.66 107 THR A C 1
ATOM 863 O O . THR A 1 107 ? 22.549 15.329 7.694 1.00 35.66 107 THR A O 1
ATOM 866 N N . THR A 1 108 ? 20.578 16.365 7.582 1.00 27.80 108 THR A N 1
ATOM 867 C CA . THR A 1 108 ? 20.753 17.319 8.694 1.00 27.80 108 THR A CA 1
ATOM 868 C C . THR A 1 108 ? 19.404 17.882 9.129 1.00 27.80 108 THR A C 1
ATOM 870 O O . THR A 1 108 ? 18.708 18.584 8.401 1.00 27.80 108 THR A O 1
ATOM 873 N N . THR A 1 109 ? 19.061 17.544 10.363 1.00 37.22 109 THR A N 1
ATOM 874 C CA . THR A 1 109 ? 18.083 18.189 11.227 1.00 37.22 109 THR A CA 1
ATOM 875 C C . THR A 1 109 ? 18.517 19.632 11.490 1.00 37.22 109 THR A C 1
ATOM 877 O O . THR A 1 109 ? 19.602 19.854 12.017 1.00 37.22 109 THR A O 1
ATOM 880 N N . ALA A 1 110 ? 17.664 20.614 11.205 1.00 29.30 110 ALA A N 1
ATOM 881 C CA . ALA A 1 110 ? 17.766 21.937 11.813 1.00 29.30 110 ALA A CA 1
ATOM 882 C C . ALA A 1 110 ? 16.358 22.480 12.060 1.00 29.30 110 ALA A C 1
ATOM 884 O O . ALA A 1 110 ? 15.642 22.897 11.152 1.00 29.30 110 ALA A O 1
ATOM 885 N N . ALA A 1 111 ? 15.957 22.419 13.327 1.00 37.25 111 ALA A N 1
ATOM 886 C CA . ALA A 1 111 ? 14.792 23.108 13.835 1.00 37.25 111 ALA A CA 1
ATOM 887 C C . ALA A 1 111 ? 14.982 24.624 13.677 1.00 37.25 111 ALA A C 1
ATOM 889 O O . ALA A 1 111 ? 15.973 25.175 14.149 1.00 37.25 111 ALA A O 1
ATOM 890 N N . SER A 1 112 ? 13.999 25.308 13.093 1.00 31.88 112 SER A N 1
ATOM 891 C CA . SER A 1 112 ? 13.769 26.719 13.393 1.00 31.88 112 SER A CA 1
ATOM 892 C C . SER A 1 112 ? 12.275 27.024 13.427 1.00 31.88 112 SER A C 1
ATOM 894 O O . SER A 1 112 ? 11.559 27.032 12.428 1.00 31.88 112 SER A O 1
ATOM 896 N N . ARG A 1 113 ? 11.852 27.198 14.675 1.00 39.09 113 ARG A N 1
ATOM 897 C CA . ARG A 1 113 ? 10.629 27.760 15.236 1.00 39.09 113 ARG A CA 1
ATOM 898 C C . ARG A 1 113 ? 9.981 28.861 14.383 1.00 39.09 113 ARG A C 1
ATOM 900 O O . ARG A 1 113 ? 10.591 29.899 14.146 1.00 39.09 113 ARG A O 1
ATOM 907 N N . LYS A 1 114 ? 8.687 28.694 14.089 1.00 33.41 114 LYS A N 1
ATOM 908 C CA . LYS A 1 114 ? 7.728 29.804 13.977 1.00 33.41 114 LYS A CA 1
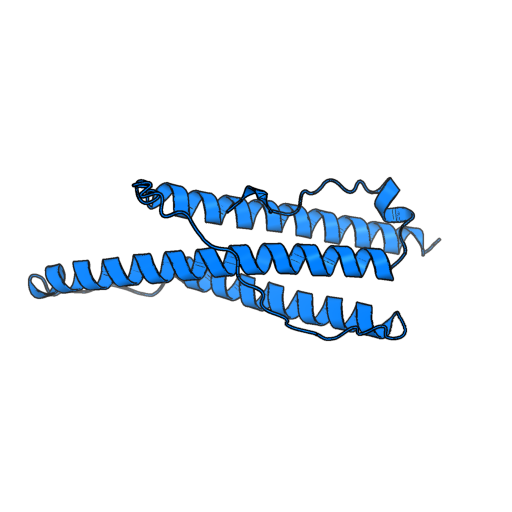ATOM 909 C C . LYS A 1 114 ? 6.423 29.457 14.691 1.00 33.41 114 LYS A C 1
ATOM 911 O O . LYS A 1 114 ? 5.987 28.310 14.712 1.00 33.41 114 LYS A O 1
ATOM 916 N N . GLU A 1 115 ? 5.900 30.476 15.350 1.00 30.66 115 GLU A 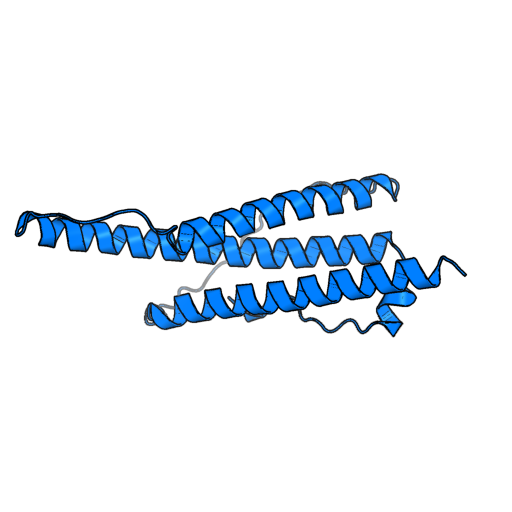N 1
ATOM 917 C CA . GLU A 1 115 ? 4.838 30.480 16.348 1.00 30.66 115 GLU A CA 1
ATOM 918 C C . GLU A 1 115 ? 3.426 30.444 15.732 1.00 30.66 115 GLU A C 1
ATOM 920 O O . GLU A 1 115 ? 3.209 31.091 14.715 1.00 30.66 115 GLU A O 1
ATOM 925 N N . GLN A 1 116 ? 2.505 29.757 16.438 1.00 36.00 116 GLN A N 1
ATOM 926 C CA . GLN A 1 116 ? 1.043 29.984 16.590 1.00 36.00 116 GLN A CA 1
ATOM 927 C C . GLN A 1 116 ? 0.119 30.043 15.336 1.00 36.00 116 GLN A C 1
ATOM 929 O O . GLN A 1 116 ? 0.576 30.378 14.253 1.00 36.00 116 GLN A O 1
ATOM 934 N N . PRO A 1 117 ? -1.201 29.720 15.434 1.00 37.25 117 PRO A N 1
ATOM 935 C CA . PRO A 1 117 ? -2.081 29.897 16.594 1.00 37.25 117 PRO A CA 1
ATOM 936 C C . PRO A 1 117 ? -2.875 28.663 17.059 1.00 37.25 117 PRO A C 1
ATOM 938 O O . PRO A 1 117 ? -3.173 27.722 16.329 1.00 37.25 117 PRO A O 1
ATOM 941 N N . LYS A 1 118 ? -3.270 28.738 18.333 1.00 40.06 118 LYS A N 1
ATOM 942 C CA . LYS A 1 118 ? -4.284 27.914 18.989 1.00 40.06 118 LYS A CA 1
ATOM 943 C C . LYS A 1 118 ? -5.645 28.235 18.367 1.00 40.06 118 LYS A C 1
ATOM 945 O O . LYS A 1 118 ? -6.203 29.292 18.642 1.00 40.06 118 LYS A O 1
ATOM 950 N N . LEU A 1 119 ? -6.177 27.322 17.563 1.00 35.62 119 LEU A N 1
ATOM 951 C CA . LEU A 1 119 ? -7.597 27.281 17.231 1.00 35.62 119 LEU A CA 1
ATOM 952 C C . LEU A 1 119 ? -8.174 26.013 17.849 1.00 35.62 119 LEU A C 1
ATOM 954 O O . LEU A 1 119 ? -7.877 24.895 17.434 1.00 35.62 119 LEU A O 1
ATOM 958 N N . THR A 1 120 ? -8.971 26.213 18.892 1.00 40.81 120 THR A N 1
ATOM 959 C CA . THR A 1 120 ? -9.888 25.225 19.450 1.00 40.81 120 THR A CA 1
ATOM 960 C C . THR A 1 120 ? -10.944 24.910 18.396 1.00 40.81 120 THR A C 1
ATOM 962 O O . THR A 1 120 ? -11.999 25.534 18.355 1.00 40.81 120 THR A O 1
ATOM 965 N N . ALA A 1 121 ? -10.637 23.974 17.504 1.00 37.31 121 ALA A N 1
ATOM 966 C CA . ALA A 1 121 ? -11.655 23.287 16.736 1.00 37.31 121 ALA A CA 1
ATOM 967 C C . ALA A 1 121 ? -12.054 22.056 17.550 1.00 37.31 121 ALA A C 1
ATOM 969 O O . ALA A 1 121 ? -11.288 21.095 17.640 1.00 37.31 121 ALA A O 1
ATOM 970 N N . GLU A 1 122 ? -13.240 22.098 18.159 1.00 39.38 122 GLU A N 1
ATOM 971 C CA . GLU A 1 122 ? -13.962 20.886 18.536 1.00 39.38 122 GLU A CA 1
ATOM 972 C C . GLU A 1 122 ? -14.237 20.085 17.260 1.00 39.38 122 GLU A C 1
ATOM 974 O O . GLU A 1 122 ? -15.286 20.177 16.625 1.00 39.38 122 GLU A O 1
ATOM 979 N N . VAL A 1 123 ? -13.243 19.319 16.824 1.00 45.06 123 VAL A N 1
ATOM 980 C CA . VAL A 1 123 ? -13.449 18.285 15.826 1.00 45.06 123 VAL A CA 1
ATOM 981 C C . VAL A 1 123 ? -14.143 17.166 16.578 1.00 45.06 123 VAL A C 1
ATOM 983 O O . VAL A 1 123 ? -13.507 16.456 17.358 1.00 45.06 123 VAL A O 1
ATOM 986 N N . SER A 1 124 ? -15.459 17.049 16.368 1.00 48.94 124 SER A N 1
ATOM 987 C CA . SER A 1 124 ? -16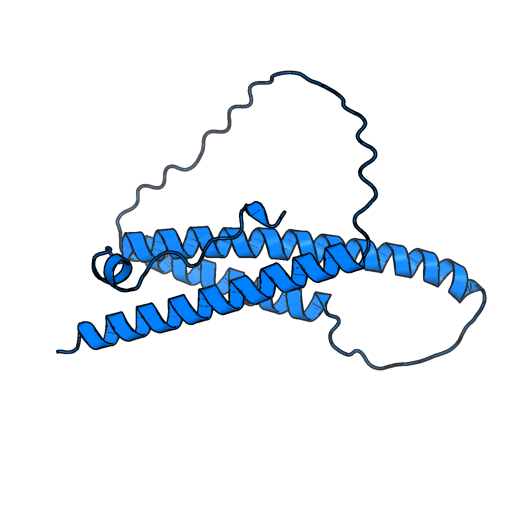.223 15.847 16.701 1.00 48.94 124 SER A CA 1
ATOM 988 C C . SER A 1 124 ? -15.354 14.639 16.387 1.00 48.94 124 SER A C 1
ATOM 990 O O . SER A 1 124 ? -14.973 14.433 15.231 1.00 48.94 124 SER A O 1
ATOM 992 N N . GLN A 1 125 ? -14.977 13.905 17.437 1.00 55.03 125 GLN A N 1
ATOM 993 C CA . GLN A 1 125 ? -14.168 12.699 17.327 1.00 55.03 125 GLN A CA 1
ATOM 994 C C . GLN A 1 125 ? -14.765 11.851 16.196 1.00 55.03 125 GLN A C 1
ATOM 996 O O . GLN A 1 125 ? -15.972 11.581 16.236 1.00 55.03 125 GLN A O 1
ATOM 1001 N N . PRO A 1 126 ? -13.986 11.491 15.156 1.00 62.00 126 PRO A N 1
ATOM 1002 C CA . PRO A 1 126 ? -14.499 10.698 14.053 1.00 62.00 126 PRO A CA 1
ATOM 1003 C C . PRO A 1 126 ? -15.213 9.481 14.623 1.00 62.00 126 PRO A C 1
ATOM 1005 O O . PRO A 1 126 ? -14.637 8.748 15.429 1.00 62.00 126 PRO A O 1
ATOM 1008 N N . THR A 1 127 ? -16.477 9.281 14.246 1.00 72.25 127 THR A N 1
ATOM 1009 C CA . THR A 1 127 ? -17.223 8.126 14.743 1.00 72.25 127 THR A CA 1
ATOM 1010 C C . THR A 1 127 ? -16.451 6.856 14.395 1.00 72.25 127 THR A C 1
ATOM 1012 O O . THR A 1 127 ? -15.759 6.778 13.380 1.00 72.25 127 THR A O 1
ATOM 1015 N N . ARG A 1 128 ? -16.560 5.827 15.234 1.00 75.19 128 ARG A N 1
ATOM 1016 C CA . ARG A 1 128 ? -15.814 4.566 15.068 1.00 75.19 128 ARG A CA 1
ATOM 1017 C C . ARG A 1 128 ? -16.011 3.941 13.681 1.00 75.19 128 ARG A C 1
ATOM 1019 O O . ARG A 1 128 ? -15.115 3.296 13.145 1.00 75.19 128 ARG A O 1
ATOM 1026 N N . TRP A 1 129 ? -17.173 4.185 13.077 1.00 79.19 129 TRP A N 1
ATOM 1027 C CA . TRP A 1 129 ? -17.468 3.852 11.688 1.00 79.19 129 TRP A CA 1
ATOM 1028 C C . TRP A 1 129 ? -16.560 4.574 10.682 1.00 79.19 129 TRP A C 1
ATOM 1030 O O . TRP A 1 129 ? -16.015 3.924 9.797 1.00 79.19 129 TRP A O 1
ATOM 1040 N N . VAL A 1 130 ? -16.349 5.884 10.838 1.00 82.31 130 VAL A N 1
ATOM 1041 C CA . VAL A 1 130 ? -15.449 6.672 9.980 1.00 82.31 130 VAL A CA 1
ATOM 1042 C C . VAL A 1 130 ? -14.025 6.125 10.058 1.00 82.31 130 VAL A C 1
ATOM 1044 O O . VAL A 1 130 ? -13.414 5.916 9.019 1.00 82.31 130 VAL A O 1
ATOM 1047 N N . SER A 1 131 ? -13.522 5.788 11.251 1.00 81.25 131 SER A N 1
ATOM 1048 C CA . SER A 1 131 ? -12.202 5.151 11.414 1.00 81.25 131 SER A CA 1
ATOM 1049 C C . SER A 1 131 ? -12.101 3.809 10.681 1.00 81.25 131 SER A C 1
ATOM 1051 O O . SER A 1 131 ? -11.138 3.555 9.963 1.00 81.25 131 SER A O 1
ATOM 1053 N N . ARG A 1 132 ? -13.121 2.949 10.810 1.00 82.38 132 ARG A N 1
ATOM 1054 C CA . ARG A 1 132 ? -13.161 1.662 10.094 1.00 82.38 132 ARG A CA 1
ATOM 1055 C C . ARG A 1 132 ? -13.209 1.851 8.580 1.00 82.38 132 ARG A C 1
ATOM 1057 O O . ARG A 1 132 ? -12.532 1.124 7.857 1.00 82.38 132 ARG A O 1
ATOM 1064 N N . LEU A 1 133 ? -13.981 2.829 8.109 1.00 85.62 133 LEU A N 1
ATOM 1065 C CA . LEU A 1 133 ? -14.065 3.171 6.695 1.00 85.62 133 LEU A CA 1
ATOM 1066 C C . LEU A 1 133 ? -12.719 3.680 6.164 1.00 85.62 133 LEU A C 1
ATOM 1068 O O . LEU A 1 133 ? -12.311 3.269 5.082 1.00 85.62 133 LEU A O 1
ATOM 1072 N N . GLU A 1 134 ? -12.003 4.514 6.924 1.00 87.00 134 GLU A N 1
ATOM 1073 C CA . GLU A 1 134 ? -10.646 4.943 6.567 1.00 87.00 134 GLU A CA 1
ATOM 1074 C C . GLU A 1 134 ? -9.706 3.740 6.408 1.00 87.00 134 GLU A C 1
ATOM 1076 O O . GLU A 1 134 ? -9.027 3.634 5.387 1.00 87.00 134 GLU A O 1
ATOM 1081 N N . GLY A 1 135 ? -9.715 2.803 7.363 1.00 88.06 135 GLY A N 1
ATOM 1082 C CA . GLY A 1 135 ? -8.938 1.563 7.278 1.00 88.06 135 GLY A CA 1
ATOM 1083 C C . GLY A 1 135 ? -9.276 0.722 6.042 1.00 88.06 135 GLY A C 1
ATOM 1084 O O . GLY A 1 135 ? -8.372 0.267 5.343 1.00 88.06 135 GLY A O 1
ATOM 1085 N N . TYR A 1 136 ? -10.566 0.569 5.724 1.00 88.94 136 TYR A N 1
ATOM 1086 C CA . TYR A 1 136 ? -11.010 -0.121 4.509 1.00 88.94 136 TYR A CA 1
ATOM 1087 C C . TYR A 1 136 ? -10.498 0.561 3.234 1.00 88.94 136 TYR A C 1
ATOM 1089 O O . TYR A 1 136 ? -10.006 -0.118 2.335 1.00 88.94 136 TYR A O 1
ATOM 1097 N N . VAL A 1 137 ? -10.583 1.893 3.150 1.00 90.94 137 VAL A N 1
ATOM 1098 C CA . VAL A 1 137 ? -10.102 2.639 1.978 1.00 90.94 137 VAL A CA 1
ATOM 1099 C C . VAL A 1 137 ? -8.601 2.433 1.781 1.00 90.94 137 VAL A C 1
ATOM 1101 O O . VAL A 1 137 ? -8.180 2.169 0.659 1.00 90.94 137 VAL A O 1
ATOM 1104 N N . ILE A 1 138 ? -7.810 2.485 2.858 1.00 90.88 138 ILE A N 1
ATOM 1105 C CA . ILE A 1 138 ? -6.358 2.257 2.796 1.00 90.88 138 ILE A CA 1
ATOM 1106 C C . ILE A 1 138 ? -6.052 0.851 2.268 1.00 90.88 138 ILE A C 1
ATOM 1108 O O . ILE A 1 138 ? -5.231 0.709 1.366 1.00 90.88 138 ILE A O 1
ATOM 1112 N N . LEU A 1 139 ? -6.726 -0.178 2.793 1.00 91.06 139 LEU A N 1
ATOM 1113 C CA . LEU A 1 139 ? -6.513 -1.567 2.376 1.00 91.06 139 LEU A CA 1
ATOM 1114 C C . LEU A 1 139 ? -6.919 -1.810 0.919 1.00 91.06 139 LEU A C 1
ATOM 1116 O O . LEU A 1 139 ? -6.159 -2.409 0.164 1.00 91.06 139 LEU A O 1
ATOM 1120 N N . ARG A 1 140 ? -8.085 -1.307 0.507 1.00 92.38 140 ARG A N 1
ATOM 1121 C CA . ARG A 1 140 ? -8.575 -1.427 -0.873 1.00 92.38 140 ARG A CA 1
ATOM 1122 C C . ARG A 1 140 ? -7.634 -0.744 -1.865 1.00 92.38 140 ARG A C 1
ATOM 1124 O O . ARG A 1 140 ? -7.373 -1.268 -2.946 1.00 92.38 140 ARG A O 1
ATOM 1131 N N . ASP A 1 141 ? -7.150 0.447 -1.529 1.00 92.50 141 ASP A N 1
ATOM 1132 C CA . ASP A 1 141 ? -6.269 1.196 -2.422 1.00 92.50 141 ASP A CA 1
ATOM 1133 C C . ASP A 1 141 ? -4.864 0.570 -2.462 1.00 92.50 141 ASP A C 1
ATOM 1135 O O . ASP A 1 141 ? -4.259 0.523 -3.534 1.00 92.50 141 ASP A O 1
ATOM 1139 N N . LEU A 1 142 ? -4.392 -0.011 -1.350 1.00 93.19 142 LEU A N 1
ATOM 1140 C CA . LEU A 1 142 ? -3.173 -0.823 -1.317 1.00 93.19 142 LEU A CA 1
ATOM 1141 C C . LEU A 1 142 ? -3.298 -2.062 -2.214 1.00 93.19 142 LEU A C 1
ATOM 1143 O O . LEU A 1 142 ? -2.408 -2.320 -3.018 1.00 93.19 142 LEU A O 1
ATOM 1147 N N . GLU A 1 143 ? -4.401 -2.806 -2.124 1.00 92.81 143 GLU A N 1
ATOM 1148 C CA . GLU A 1 143 ? -4.658 -3.983 -2.965 1.00 92.81 143 GLU A CA 1
ATOM 1149 C C . GLU A 1 143 ? -4.634 -3.627 -4.457 1.00 92.81 143 GLU A C 1
ATOM 1151 O O . GLU A 1 143 ? -3.953 -4.280 -5.254 1.00 92.81 143 GLU A O 1
ATOM 1156 N N . ARG A 1 144 ? -5.330 -2.550 -4.844 1.00 92.69 144 ARG A N 1
ATOM 1157 C CA . ARG A 1 144 ? -5.332 -2.048 -6.227 1.00 92.69 144 ARG A CA 1
ATOM 1158 C C . ARG A 1 144 ? -3.934 -1.657 -6.687 1.00 92.69 144 ARG A C 1
ATOM 1160 O O . ARG A 1 144 ? -3.545 -1.982 -7.809 1.00 92.69 144 ARG A O 1
ATOM 1167 N N . TYR A 1 145 ? -3.187 -0.969 -5.826 1.00 92.75 145 TYR A N 1
ATOM 1168 C CA . TYR A 1 145 ? -1.821 -0.558 -6.109 1.00 92.75 145 TYR A CA 1
ATOM 1169 C C . TYR A 1 145 ? -0.900 -1.764 -6.326 1.00 92.75 145 TYR A C 1
ATOM 1171 O O . TYR A 1 145 ? -0.223 -1.828 -7.352 1.00 92.75 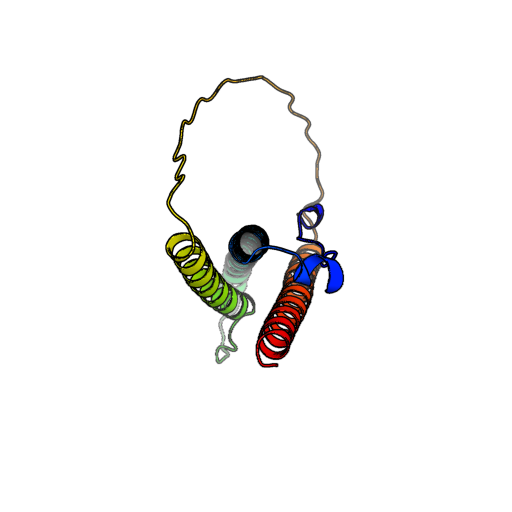145 TYR A O 1
ATOM 1179 N N . LEU A 1 146 ? -0.916 -2.739 -5.411 1.00 92.88 146 LEU A N 1
ATOM 1180 C CA . LEU A 1 146 ? -0.102 -3.954 -5.499 1.00 92.88 146 LEU A CA 1
ATOM 1181 C C . LEU A 1 146 ? -0.468 -4.798 -6.722 1.00 92.88 146 LEU A C 1
ATOM 1183 O O . LEU A 1 146 ? 0.424 -5.252 -7.432 1.00 92.88 146 LEU A O 1
ATOM 1187 N N . SER A 1 147 ? -1.761 -4.944 -7.020 1.00 92.44 147 SER A N 1
ATOM 1188 C CA . SER A 1 147 ? -2.236 -5.679 -8.201 1.00 92.44 147 SER A CA 1
ATOM 1189 C C . SER A 1 147 ? -1.731 -5.046 -9.498 1.00 92.44 147 SER A C 1
ATOM 1191 O O . SER A 1 147 ? -1.236 -5.735 -10.390 1.00 92.44 147 SER A O 1
ATOM 1193 N N . ARG A 1 148 ? -1.809 -3.713 -9.595 1.00 92.12 148 ARG A N 1
ATOM 1194 C CA . ARG A 1 148 ? -1.289 -2.961 -10.742 1.00 92.12 148 ARG A CA 1
ATOM 1195 C C . ARG A 1 148 ? 0.231 -3.079 -10.844 1.00 92.12 148 ARG A C 1
ATOM 1197 O O . ARG A 1 148 ? 0.739 -3.295 -11.937 1.00 92.12 148 ARG A O 1
ATOM 1204 N N . LEU A 1 149 ? 0.947 -2.974 -9.725 1.00 91.44 149 LEU A N 1
ATOM 1205 C CA . LEU A 1 149 ? 2.403 -3.095 -9.689 1.00 91.44 149 LEU A CA 1
ATOM 1206 C C . LEU A 1 149 ? 2.864 -4.488 -10.147 1.00 91.44 149 LEU A C 1
ATOM 1208 O O . LEU A 1 149 ? 3.728 -4.589 -11.012 1.00 91.44 149 LEU A O 1
ATOM 1212 N N . ALA A 1 150 ? 2.242 -5.550 -9.627 1.00 91.12 150 ALA A N 1
ATOM 1213 C CA . ALA A 1 150 ? 2.538 -6.929 -10.009 1.00 91.12 150 ALA A CA 1
ATOM 1214 C C . ALA A 1 150 ? 2.295 -7.173 -11.505 1.00 91.12 150 ALA A C 1
ATOM 1216 O O . ALA A 1 150 ? 3.151 -7.740 -12.185 1.00 91.12 150 ALA A O 1
ATOM 1217 N N . ARG A 1 151 ? 1.164 -6.691 -12.036 1.00 91.81 151 ARG A N 1
ATOM 1218 C CA . ARG A 1 151 ? 0.859 -6.758 -13.469 1.00 91.81 151 ARG A CA 1
ATOM 1219 C C . ARG A 1 151 ? 1.921 -6.044 -14.300 1.00 91.81 151 ARG A C 1
ATOM 1221 O O . ARG A 1 151 ? 2.458 -6.636 -15.226 1.00 91.81 151 ARG A O 1
ATOM 1228 N N . ASP A 1 152 ? 2.224 -4.790 -13.978 1.00 90.88 152 ASP A N 1
ATOM 1229 C CA . ASP A 1 152 ? 3.106 -3.962 -14.800 1.00 90.88 152 ASP A CA 1
ATOM 1230 C C . ASP A 1 152 ? 4.560 -4.489 -14.788 1.00 90.88 152 ASP A C 1
ATOM 1232 O O . ASP A 1 152 ? 5.221 -4.461 -15.823 1.00 90.88 152 ASP A O 1
ATOM 1236 N N . TYR A 1 153 ? 5.050 -5.042 -13.669 1.00 89.50 153 TYR A N 1
ATOM 1237 C CA . TYR A 1 153 ? 6.343 -5.748 -13.636 1.00 89.50 153 TYR A CA 1
ATOM 1238 C C . TYR A 1 153 ? 6.326 -7.080 -14.398 1.00 89.50 153 TYR A C 1
ATOM 1240 O O . TYR A 1 153 ? 7.330 -7.443 -15.006 1.00 89.50 153 TYR A O 1
ATOM 1248 N N . THR A 1 154 ? 5.204 -7.806 -14.387 1.00 90.25 154 THR A N 1
ATOM 1249 C CA . THR A 1 154 ? 5.066 -9.052 -15.160 1.00 90.25 154 THR A CA 1
ATOM 1250 C C . THR A 1 154 ? 5.104 -8.763 -16.660 1.00 90.25 154 THR A C 1
ATOM 1252 O O . THR A 1 154 ? 5.872 -9.395 -17.375 1.00 90.25 154 THR A O 1
ATOM 1255 N N . LEU A 1 155 ? 4.360 -7.749 -17.116 1.00 88.38 155 LEU A N 1
ATOM 1256 C CA . LEU A 1 155 ? 4.361 -7.313 -18.516 1.00 88.38 155 LEU A CA 1
ATOM 1257 C C . LEU A 1 155 ? 5.737 -6.810 -18.967 1.00 88.38 155 LEU A C 1
ATOM 1259 O O . LEU A 1 155 ? 6.183 -7.150 -20.056 1.00 88.38 155 LEU A O 1
ATOM 1263 N N . LEU A 1 156 ? 6.444 -6.054 -18.117 1.00 88.00 156 LEU A N 1
ATOM 1264 C CA . LEU A 1 156 ? 7.827 -5.659 -18.404 1.00 88.00 156 LEU A CA 1
ATOM 1265 C C . LEU A 1 156 ? 8.727 -6.876 -18.623 1.00 88.00 156 LEU A C 1
ATOM 1267 O O . LEU A 1 156 ? 9.508 -6.894 -19.565 1.00 88.00 156 LEU A O 1
ATOM 1271 N N . LYS A 1 157 ? 8.620 -7.898 -17.768 1.00 84.75 157 LYS A N 1
ATOM 1272 C CA . LYS A 1 157 ? 9.433 -9.111 -17.892 1.00 84.75 157 LYS A CA 1
ATOM 1273 C C . LYS A 1 157 ? 9.191 -9.831 -19.223 1.00 84.75 157 LYS A C 1
ATOM 1275 O O . LYS A 1 157 ? 10.152 -10.302 -19.820 1.00 84.75 157 LYS A O 1
ATOM 1280 N N . GLU A 1 158 ? 7.938 -9.921 -19.664 1.00 82.06 158 GLU A N 1
ATOM 1281 C CA . GLU A 1 158 ? 7.568 -10.564 -20.932 1.00 82.06 158 GLU A CA 1
ATOM 1282 C C . GLU A 1 158 ? 8.085 -9.779 -22.151 1.00 82.06 158 GLU A C 1
ATOM 1284 O O . GLU A 1 158 ? 8.605 -10.382 -23.091 1.00 82.06 158 GLU A O 1
ATOM 1289 N N . ASP A 1 159 ? 8.047 -8.443 -22.099 1.00 68.94 159 ASP A N 1
ATOM 1290 C CA . ASP A 1 159 ? 8.557 -7.561 -23.161 1.00 68.94 159 ASP A CA 1
ATOM 1291 C C . ASP A 1 159 ? 10.079 -7.695 -23.395 1.00 68.94 159 ASP A C 1
ATOM 1293 O O . ASP A 1 159 ? 10.542 -7.455 -24.507 1.00 68.94 159 ASP A O 1
ATOM 1297 N N . PHE A 1 160 ? 10.865 -8.075 -22.379 1.00 60.06 160 PHE A N 1
ATOM 1298 C CA . PHE A 1 160 ? 12.322 -8.277 -22.495 1.00 60.06 160 PHE A CA 1
ATOM 1299 C C . PHE A 1 160 ? 12.726 -9.683 -22.976 1.00 60.06 160 PHE A C 1
ATOM 1301 O O . PHE A 1 160 ? 13.911 -9.937 -23.185 1.00 60.06 160 PHE A O 1
ATOM 1308 N N . THR A 1 161 ? 11.774 -10.611 -23.123 1.00 58.06 161 THR A N 1
ATOM 1309 C CA . THR A 1 161 ? 12.041 -12.012 -23.514 1.00 58.06 161 THR A CA 1
ATOM 1310 C C . THR A 1 161 ? 11.866 -12.313 -25.009 1.00 58.06 161 THR A C 1
ATOM 1312 O O . THR A 1 161 ? 11.875 -13.485 -25.390 1.00 58.06 161 THR A O 1
ATOM 1315 N N . VAL A 1 162 ? 11.740 -11.284 -25.853 1.00 45.59 162 VAL A N 1
ATOM 1316 C CA . VAL A 1 162 ? 11.670 -11.376 -27.328 1.00 45.59 162 VAL A CA 1
ATOM 1317 C C . VAL A 1 162 ? 12.920 -10.762 -27.943 1.00 45.59 162 VAL A C 1
ATOM 1319 O O . VAL A 1 162 ? 13.466 -11.385 -28.879 1.00 45.59 162 VAL A O 1
#

pLDDT: mean 73.74, std 19.05, range [27.8, 93.19]

Radius of gyration: 21.5 Å; chains: 1; bounding box: 47×49×65 Å

Secondary structure (DSSP, 8-state):
-GGGSPP----HHHHHTS-HHHHHHHHHHHHHHHHHHHHHHHHHHHHHHHHHHHHHHHHHTT--------PPPHHHHHHHHHHHHHHHHHHHHHHHHHSS------------------------PPPHHHHHHHHHHHHHHHHHHHHHHHHHHHHHHHHTT-

Sequence (162 aa):
ALKTLPSVTINFQTWRHMEDSERLSIASRNLLTFWAHLESQCQKLELDMQNERESAAERAMQKRNKRGRPHLSLTQSMRAIQLDLRDLMRQVNFQASSSGDVSQTSTTTAASRKEQPKLTAEVSQPTRWVSRLEGYVILRDLERYLSRLARDYTLLKEDFTV

Organism: Pygocentrus nattereri (NCBI:txid42514)

InterPro domains:
  IPR009079 Four-helical cytokine-like, core [G3DSA:1.20.1250.10] (1-160)
  IPR009079 Four-helical cytokine-like, core [SSF47266] (4-159)
  IPR010681 Plethodontid receptivity factor PRF/cardiotrophin-like [PTHR21353] (2-159)